Protein AF-A0A699VFU8-F1 (afdb_monomer_lite)

Sequence (105 aa):
SAHHQSEFSSPKTGLVVSVFQKGDDPINVINHMMSFLTSVVTSRYPTTNNQLRTSSNPRQQATINDGMVTIQPIQGRQNQMSAGSSRPFTSGSGGTSGRQMVIVL

pLDDT: mean 70.13, std 16.68, range [38.16, 93.62]

Foldseek 3Di:
DDDDDPDDDDDPDDLDDDDDDDPPDPVVVVVVVVVSVVCVCCVVDPDDPPDDDDDPDPVDDDDDPPPDDDDDDDPDDPPPPPPDDPDPPDPDDDDDDDDDDDDDD

Structure (mmCIF, N/CA/C/O backbone):
data_AF-A0A699VFU8-F1
#
_entry.id   AF-A0A699VFU8-F1
#
loop_
_atom_site.group_PDB
_atom_site.id
_atom_site.type_symbol
_atom_site.label_atom_id
_atom_site.label_alt_id
_atom_site.label_comp_id
_atom_site.label_asym_id
_atom_site.label_entity_id
_atom_site.label_seq_id
_atom_site.pdbx_PDB_ins_code
_atom_site.Cartn_x
_atom_site.Cartn_y
_atom_site.Cartn_z
_atom_site.occupancy
_atom_site.B_iso_or_equiv
_atom_site.auth_seq_id
_atom_site.auth_comp_id
_atom_site.auth_asym_id
_atom_site.auth_atom_id
_atom_site.pdbx_PDB_model_num
ATOM 1 N N . SER A 1 1 ? 17.409 24.098 -25.075 1.00 40.34 1 SER A N 1
ATOM 2 C CA . SER A 1 1 ? 17.367 22.629 -24.982 1.00 40.34 1 SER A CA 1
ATOM 3 C C . SER A 1 1 ? 16.031 22.261 -24.371 1.00 40.34 1 SER A C 1
ATOM 5 O O . SER A 1 1 ? 15.767 22.683 -23.252 1.00 40.34 1 SER A O 1
ATOM 7 N N . ALA A 1 2 ? 15.130 21.661 -25.148 1.00 41.09 2 ALA A N 1
ATOM 8 C CA . ALA A 1 2 ? 13.757 21.405 -24.725 1.00 41.09 2 ALA A CA 1
ATOM 9 C C . ALA A 1 2 ? 13.716 20.156 -23.831 1.00 41.09 2 ALA A C 1
ATOM 11 O O . ALA A 1 2 ? 13.970 19.050 -24.299 1.00 41.09 2 ALA A O 1
ATOM 12 N N . HIS A 1 3 ? 13.421 20.337 -22.544 1.00 46.03 3 HIS A N 1
ATOM 13 C CA . HIS A 1 3 ? 13.098 19.237 -21.641 1.00 46.03 3 HIS A CA 1
ATOM 14 C C . HIS A 1 3 ? 11.679 18.758 -21.963 1.00 46.03 3 HIS A C 1
ATOM 16 O O . HIS A 1 3 ? 10.706 19.443 -21.655 1.00 46.03 3 HIS A O 1
ATOM 22 N N . HIS A 1 4 ? 11.558 17.606 -22.622 1.00 46.91 4 HIS A N 1
ATOM 23 C CA . HIS A 1 4 ? 10.273 16.959 -22.864 1.00 46.91 4 HIS A CA 1
ATOM 24 C C . HIS A 1 4 ? 9.823 16.281 -21.565 1.00 46.91 4 HIS A C 1
ATOM 26 O O . HIS A 1 4 ? 10.254 15.177 -21.235 1.00 46.91 4 HIS A O 1
ATOM 32 N N . GLN A 1 5 ? 9.012 16.984 -20.777 1.00 51.62 5 GLN A N 1
ATOM 33 C CA . GLN A 1 5 ? 8.253 16.357 -19.704 1.00 51.62 5 GLN A CA 1
ATOM 34 C C . GLN A 1 5 ? 7.167 15.505 -20.364 1.00 51.62 5 GLN A C 1
ATOM 36 O O . GLN A 1 5 ? 6.291 16.037 -21.039 1.00 51.62 5 GLN A O 1
ATOM 41 N N . SER A 1 6 ? 7.269 14.182 -20.218 1.00 60.72 6 SER A N 1
ATOM 42 C CA . SER A 1 6 ? 6.207 13.251 -20.607 1.00 60.72 6 SER A CA 1
ATOM 43 C C . SER A 1 6 ? 4.959 13.600 -19.791 1.00 60.72 6 SER A C 1
ATOM 45 O O . SER A 1 6 ? 4.966 13.483 -18.564 1.00 60.72 6 SER A O 1
ATOM 47 N N . GLU A 1 7 ? 3.936 14.148 -20.447 1.00 49.59 7 GLU A N 1
ATOM 48 C CA . GLU A 1 7 ? 2.710 14.609 -19.797 1.00 49.59 7 GLU A CA 1
ATOM 49 C C . GLU A 1 7 ? 1.933 13.418 -19.222 1.00 49.59 7 GLU A C 1
ATOM 51 O O . GLU A 1 7 ? 1.359 12.601 -19.943 1.00 49.59 7 GLU A O 1
ATOM 56 N N . PHE A 1 8 ? 1.886 13.328 -17.895 1.00 55.66 8 PHE A N 1
ATOM 57 C CA . PHE A 1 8 ? 1.087 12.331 -17.193 1.00 55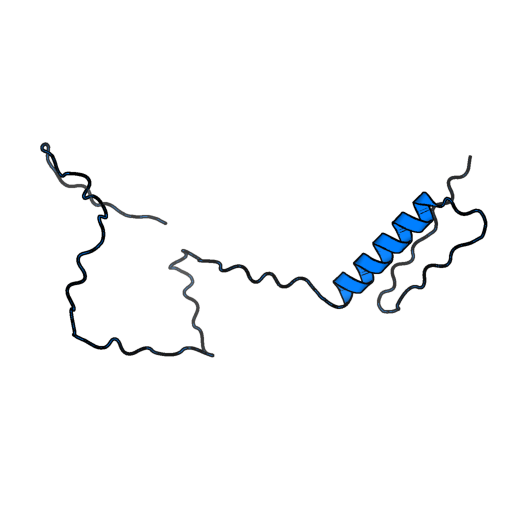.66 8 PHE A CA 1
ATOM 58 C C . PHE A 1 8 ? -0.329 12.853 -16.958 1.00 55.66 8 PHE A C 1
ATOM 60 O O . PHE A 1 8 ? -0.585 13.610 -16.021 1.00 55.66 8 PHE A O 1
ATOM 67 N N . SER A 1 9 ? -1.272 12.413 -17.791 1.00 53.19 9 SER A N 1
ATOM 68 C CA . SER A 1 9 ? -2.698 12.582 -17.511 1.00 53.19 9 SER A CA 1
ATOM 69 C C . SER A 1 9 ? -3.126 11.607 -16.411 1.00 53.19 9 SER A C 1
ATOM 71 O O . SER A 1 9 ? -2.977 10.391 -16.540 1.00 53.19 9 SER A O 1
ATOM 73 N N . SER A 1 10 ? -3.639 12.143 -15.302 1.00 52.12 10 SER A N 1
ATOM 74 C CA . SER A 1 10 ? -4.175 11.347 -14.196 1.00 52.12 10 SER A CA 1
ATOM 75 C C . SER A 1 10 ? -5.552 10.788 -14.580 1.00 52.12 10 SER A C 1
ATOM 77 O O . SER A 1 10 ? -6.465 11.571 -14.861 1.00 52.12 10 SER A O 1
ATOM 79 N N . PRO A 1 11 ? -5.761 9.459 -14.596 1.00 49.69 11 PRO A N 1
ATOM 80 C CA . PRO A 1 11 ? -7.035 8.904 -15.002 1.00 49.69 11 PRO A CA 1
ATOM 81 C C . PRO A 1 11 ? -7.940 8.802 -13.775 1.00 49.69 11 PRO A C 1
ATOM 83 O O . PRO A 1 11 ? -7.685 8.056 -12.832 1.00 49.69 11 PRO A O 1
ATOM 86 N N . LYS A 1 12 ? -9.065 9.510 -13.806 1.00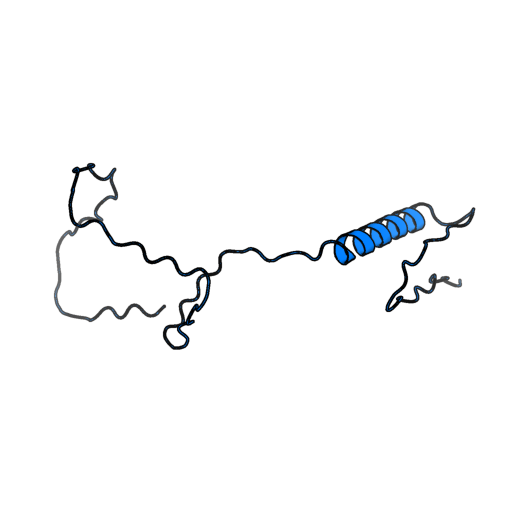 51.41 12 LYS A N 1
ATOM 87 C CA . LYS A 1 12 ? -10.109 9.387 -12.782 1.00 51.41 12 LYS A CA 1
ATOM 88 C C . LYS A 1 12 ? -10.682 7.955 -12.682 1.00 51.41 12 LYS A C 1
ATOM 90 O O . LYS A 1 12 ? -11.312 7.662 -11.673 1.00 51.41 12 LYS A O 1
ATOM 95 N N . THR A 1 13 ? -10.471 7.066 -13.669 1.00 59.31 13 THR A N 1
ATOM 96 C CA . THR A 1 13 ? -11.107 5.726 -13.678 1.00 59.31 13 THR A CA 1
ATOM 97 C C . THR A 1 13 ? -10.478 4.664 -14.614 1.00 59.31 13 THR A C 1
ATOM 99 O O . THR A 1 13 ? -11.131 3.671 -14.915 1.00 59.31 13 THR A O 1
ATOM 102 N N . GLY A 1 14 ? -9.250 4.809 -15.123 1.00 57.22 14 GLY A N 1
ATOM 103 C CA . GLY A 1 14 ? -8.713 3.889 -16.148 1.00 57.22 14 GLY A CA 1
ATOM 104 C C . GLY A 1 14 ? -7.259 3.510 -15.906 1.00 57.22 14 GLY A C 1
ATOM 105 O O . GLY A 1 14 ? -6.433 4.386 -15.689 1.00 57.22 14 GLY A O 1
ATOM 106 N N . LEU A 1 15 ? -6.942 2.214 -15.927 1.00 62.53 15 LEU A N 1
ATOM 107 C CA . LEU A 1 15 ? -5.585 1.690 -15.747 1.00 62.53 15 LEU A CA 1
ATOM 108 C C . LEU A 1 15 ? -4.694 2.204 -16.896 1.00 62.53 15 LEU A C 1
ATOM 110 O O . LEU A 1 15 ? -4.810 1.743 -18.028 1.00 62.53 15 LEU A O 1
ATOM 114 N N . VAL A 1 16 ? -3.866 3.217 -16.622 1.00 63.53 16 VAL A N 1
ATOM 115 C CA . VAL A 1 16 ? -2.972 3.832 -17.619 1.00 63.53 16 VAL A CA 1
ATOM 116 C C . VAL A 1 16 ? -1.805 2.897 -17.892 1.00 63.53 16 VAL A C 1
ATOM 118 O O . VAL A 1 16 ? -1.074 2.530 -16.982 1.00 63.53 16 VAL A O 1
ATOM 121 N N . VAL A 1 17 ? -1.637 2.505 -19.150 1.00 68.31 17 VAL A N 1
ATOM 122 C CA . VAL A 1 17 ? -0.525 1.663 -19.596 1.00 68.31 17 VAL A CA 1
ATOM 123 C C . VAL A 1 17 ? 0.694 2.548 -19.850 1.00 68.31 17 VAL A C 1
ATOM 125 O O . VAL A 1 17 ? 0.619 3.482 -20.646 1.00 68.31 17 VAL A O 1
ATOM 128 N N . SER A 1 18 ? 1.820 2.251 -19.199 1.00 72.06 18 SER A N 1
ATOM 129 C CA . SER A 1 18 ? 3.111 2.854 -19.545 1.00 72.06 18 SER A CA 1
ATOM 130 C C . SER A 1 18 ? 3.570 2.355 -20.915 1.00 72.06 18 SER A C 1
ATOM 132 O O . SER A 1 18 ? 3.713 1.150 -21.118 1.00 72.06 18 SER A O 1
ATOM 134 N N . VAL A 1 19 ? 3.815 3.275 -21.847 1.00 76.94 19 VAL A N 1
ATOM 135 C CA . VAL A 1 19 ? 4.378 2.978 -23.171 1.00 76.94 19 VAL A CA 1
ATOM 136 C C . VAL A 1 19 ? 5.798 3.528 -23.213 1.00 76.94 19 VAL A C 1
ATOM 138 O O . VAL A 1 19 ? 6.006 4.703 -22.925 1.00 76.94 19 VAL A O 1
ATOM 141 N N . PHE A 1 20 ? 6.763 2.679 -23.568 1.00 79.62 20 PHE A N 1
ATOM 142 C CA . PHE A 1 20 ? 8.179 3.038 -23.663 1.00 79.62 20 PHE A CA 1
ATOM 143 C C . PHE A 1 20 ? 8.683 2.840 -25.094 1.00 79.62 20 PHE A C 1
ATOM 145 O O . PHE A 1 20 ? 8.316 1.866 -25.757 1.00 79.62 20 PHE A O 1
ATOM 152 N N . GLN A 1 21 ? 9.525 3.757 -25.570 1.00 82.50 21 GLN A N 1
ATOM 153 C CA . GLN A 1 21 ? 10.084 3.772 -26.919 1.00 82.50 21 GLN A CA 1
ATOM 154 C C . GLN A 1 21 ? 11.589 3.475 -26.916 1.00 82.50 21 GLN A C 1
ATOM 156 O O . GLN A 1 21 ? 12.307 3.641 -25.929 1.00 82.50 21 GLN A O 1
ATOM 161 N N . LYS A 1 22 ? 12.101 3.015 -28.062 1.00 77.31 22 LYS A N 1
ATOM 162 C CA . LYS A 1 22 ? 13.526 2.721 -28.242 1.00 77.31 22 LYS A CA 1
ATOM 163 C C . LYS A 1 22 ? 14.319 4.032 -28.280 1.00 77.31 22 LYS A C 1
ATOM 165 O O . LYS A 1 22 ? 14.263 4.745 -29.275 1.00 77.31 22 LYS A O 1
ATOM 170 N N . GLY A 1 23 ? 15.065 4.315 -27.215 1.00 85.94 23 GLY A N 1
ATOM 171 C CA . GLY A 1 23 ? 15.829 5.559 -27.045 1.00 85.94 23 GLY A CA 1
ATOM 172 C C . GLY A 1 23 ? 15.483 6.321 -25.766 1.00 85.94 23 GLY A C 1
ATOM 173 O O . GLY A 1 23 ? 16.197 7.260 -25.424 1.00 85.94 23 GLY A O 1
ATOM 174 N N . ASP A 1 24 ? 14.436 5.899 -25.051 1.00 87.50 24 ASP A N 1
ATOM 175 C CA . ASP A 1 24 ? 14.123 6.441 -23.734 1.00 87.50 24 ASP A CA 1
ATOM 176 C C . ASP A 1 24 ? 15.252 6.139 -22.744 1.00 87.50 24 ASP A C 1
ATOM 178 O O . ASP A 1 24 ? 15.855 5.061 -22.766 1.00 87.50 24 ASP A O 1
ATOM 182 N N . ASP A 1 25 ? 15.523 7.101 -21.861 1.00 92.50 25 ASP A N 1
ATOM 183 C CA . ASP A 1 25 ? 16.523 6.942 -20.813 1.00 92.50 25 ASP A CA 1
ATOM 184 C C . ASP A 1 25 ? 16.160 5.751 -19.904 1.00 92.50 25 ASP A C 1
ATOM 186 O O . ASP A 1 25 ? 15.102 5.773 -19.262 1.00 92.50 25 ASP A O 1
ATOM 190 N N . PRO A 1 26 ? 17.020 4.719 -19.804 1.00 89.50 26 PRO A N 1
ATOM 191 C CA . PRO A 1 26 ? 16.713 3.523 -19.029 1.00 89.50 26 PRO A CA 1
ATOM 192 C C . PRO A 1 26 ? 16.396 3.808 -17.556 1.00 89.50 26 PRO A C 1
ATOM 194 O O . PRO A 1 26 ? 15.565 3.116 -16.967 1.00 89.50 26 PRO A O 1
ATOM 197 N N . ILE A 1 27 ? 17.012 4.835 -16.957 1.00 93.62 27 ILE A N 1
ATOM 198 C CA . ILE A 1 27 ? 16.765 5.209 -15.556 1.00 93.62 27 ILE A CA 1
ATOM 199 C C . ILE A 1 27 ? 15.354 5.786 -15.406 1.00 93.62 27 ILE A C 1
ATOM 201 O O . ILE A 1 27 ? 14.605 5.378 -14.514 1.00 93.62 27 ILE A O 1
ATOM 205 N N . ASN A 1 28 ? 14.957 6.691 -16.300 1.00 88.44 28 ASN A N 1
ATOM 206 C CA . ASN A 1 28 ? 13.608 7.245 -16.333 1.00 88.44 28 ASN A CA 1
ATOM 207 C C . ASN A 1 28 ? 12.533 6.165 -16.554 1.00 88.44 28 ASN A C 1
ATOM 209 O O . ASN A 1 28 ? 11.512 6.158 -15.864 1.00 88.44 28 ASN A O 1
ATOM 213 N N . VAL A 1 29 ? 12.788 5.213 -17.459 1.00 90.38 29 VAL A N 1
ATOM 214 C CA . VAL A 1 29 ? 11.892 4.070 -17.714 1.00 90.38 29 VAL A CA 1
ATOM 215 C C . VAL A 1 29 ? 11.700 3.228 -16.448 1.00 90.38 29 VAL A C 1
ATOM 217 O O . VAL A 1 29 ? 10.566 2.920 -16.076 1.00 90.38 29 VAL A O 1
ATOM 220 N N . ILE A 1 30 ? 12.785 2.911 -15.733 1.00 91.06 30 ILE A N 1
ATOM 221 C CA . ILE A 1 30 ? 12.735 2.152 -14.472 1.00 91.06 30 ILE A CA 1
ATOM 222 C C . ILE A 1 30 ? 11.940 2.901 -13.400 1.00 91.06 30 ILE A C 1
ATOM 224 O O . ILE A 1 30 ? 11.043 2.319 -12.786 1.00 91.06 30 ILE A O 1
ATOM 228 N N . ASN A 1 31 ? 12.223 4.188 -13.196 1.00 89.44 31 ASN A N 1
ATOM 229 C CA . ASN A 1 31 ? 11.506 5.003 -12.213 1.00 89.44 31 ASN A CA 1
ATOM 230 C C . ASN A 1 31 ? 10.006 5.044 -12.513 1.00 89.44 31 ASN A C 1
ATOM 232 O O . ASN A 1 31 ? 9.184 4.874 -11.612 1.00 89.44 31 ASN A O 1
ATOM 236 N N . HIS A 1 32 ? 9.642 5.179 -13.789 1.00 87.19 32 HIS A N 1
ATOM 237 C CA . HIS A 1 32 ? 8.248 5.172 -14.196 1.00 87.19 32 HIS A CA 1
ATOM 238 C C . HIS A 1 32 ? 7.571 3.816 -13.929 1.00 87.19 32 HIS A C 1
ATOM 240 O O . HIS A 1 32 ? 6.472 3.796 -13.362 1.00 87.19 32 HIS A O 1
ATOM 246 N N . MET A 1 33 ? 8.206 2.692 -14.282 1.00 88.44 33 MET A N 1
ATOM 247 C CA . MET A 1 33 ? 7.663 1.355 -13.994 1.00 88.44 33 MET A CA 1
ATOM 248 C C . MET A 1 33 ? 7.427 1.151 -12.491 1.00 88.44 33 MET A C 1
ATOM 250 O O . MET A 1 33 ? 6.375 0.651 -12.086 1.00 88.44 33 MET A O 1
ATOM 254 N N . MET A 1 34 ? 8.370 1.599 -11.660 1.00 90.75 34 MET A N 1
ATOM 255 C CA . MET A 1 34 ? 8.257 1.537 -10.200 1.00 90.75 34 MET A CA 1
ATOM 256 C C . MET A 1 34 ? 7.089 2.379 -9.670 1.00 90.75 34 MET A C 1
ATOM 258 O O . MET A 1 34 ? 6.304 1.906 -8.840 1.00 90.75 34 MET A O 1
ATOM 262 N N . SER A 1 35 ? 6.928 3.611 -10.164 1.00 87.62 35 SER A N 1
ATOM 263 C CA . SER A 1 35 ? 5.796 4.470 -9.799 1.00 87.62 35 SER A CA 1
ATOM 264 C C . SER A 1 35 ? 4.453 3.875 -10.228 1.00 87.62 35 SER A C 1
ATOM 266 O O . SER A 1 35 ? 3.496 3.909 -9.454 1.00 87.62 35 SER A O 1
ATOM 268 N N . PHE A 1 36 ? 4.377 3.284 -11.424 1.00 88.38 36 PHE A N 1
ATOM 269 C CA . PHE A 1 36 ? 3.164 2.627 -11.912 1.00 88.38 36 PHE A CA 1
ATOM 270 C C . PHE A 1 36 ? 2.766 1.443 -11.024 1.00 88.38 36 PHE A C 1
ATOM 272 O O . PHE A 1 36 ? 1.626 1.374 -10.563 1.00 88.38 36 PHE A O 1
ATOM 279 N N . LEU A 1 37 ? 3.715 0.557 -10.708 1.00 89.44 37 LEU A N 1
ATOM 280 C CA . LEU A 1 37 ? 3.472 -0.581 -9.822 1.00 89.44 37 LEU A CA 1
ATOM 281 C C . LEU A 1 37 ? 2.999 -0.126 -8.436 1.00 89.44 37 LEU A C 1
ATOM 283 O O . LEU A 1 37 ? 2.027 -0.659 -7.908 1.00 89.44 37 LEU A O 1
ATOM 287 N N . THR A 1 38 ? 3.637 0.903 -7.876 1.00 88.31 38 THR A N 1
ATOM 288 C CA . THR A 1 38 ? 3.244 1.480 -6.581 1.00 88.31 38 THR A CA 1
ATOM 289 C C . THR A 1 38 ? 1.814 2.022 -6.628 1.00 88.31 38 THR A C 1
ATOM 291 O O . THR A 1 38 ? 1.024 1.763 -5.720 1.00 88.31 38 THR A O 1
ATOM 294 N N . SER A 1 39 ? 1.448 2.721 -7.705 1.00 86.06 39 SER A N 1
ATOM 295 C CA . SER A 1 39 ? 0.092 3.240 -7.912 1.00 86.06 39 SER A CA 1
ATOM 296 C C . SER A 1 39 ? -0.947 2.116 -7.981 1.00 86.06 39 SER A C 1
ATOM 298 O O . SER A 1 39 ? -1.959 2.158 -7.283 1.00 86.06 39 SER A O 1
ATOM 300 N N . VAL A 1 40 ? -0.672 1.050 -8.741 1.00 86.56 40 VAL A N 1
ATOM 301 C CA . VAL A 1 40 ? -1.568 -0.115 -8.839 1.00 86.56 40 VAL A CA 1
ATOM 302 C C . VAL A 1 40 ? -1.717 -0.821 -7.490 1.00 86.56 40 VAL A C 1
ATOM 304 O O . VAL A 1 40 ? -2.836 -1.125 -7.073 1.00 86.56 40 VAL A O 1
ATOM 307 N N . VAL A 1 41 ? -0.606 -1.062 -6.788 1.00 87.75 41 VAL A N 1
ATOM 308 C CA . VAL A 1 41 ? -0.606 -1.751 -5.489 1.00 87.75 41 VAL A CA 1
ATOM 309 C C . VAL A 1 41 ? -1.381 -0.945 -4.449 1.00 87.75 41 VAL A C 1
ATOM 311 O O . VAL A 1 41 ? -2.266 -1.492 -3.795 1.00 87.75 41 VAL A O 1
ATOM 314 N N . THR A 1 42 ? -1.115 0.356 -4.337 1.00 86.00 42 THR A N 1
ATOM 315 C CA . THR A 1 42 ? -1.796 1.236 -3.368 1.00 86.00 42 THR A CA 1
ATOM 316 C C . THR A 1 42 ? -3.262 1.487 -3.717 1.00 86.00 42 THR A C 1
ATOM 318 O O . THR A 1 42 ? -4.085 1.639 -2.817 1.00 86.00 42 THR A O 1
ATOM 321 N N . SER A 1 43 ? -3.616 1.469 -5.005 1.00 84.88 43 SER A N 1
ATOM 322 C CA . SER A 1 43 ? -5.005 1.565 -5.461 1.00 84.88 43 SER A CA 1
ATOM 323 C C . SER A 1 43 ? -5.824 0.323 -5.098 1.00 84.88 43 SER A C 1
ATOM 325 O O . SER A 1 43 ? -6.981 0.446 -4.698 1.00 84.88 43 SER A O 1
ATOM 327 N N . ARG A 1 44 ? -5.245 -0.877 -5.236 1.00 85.44 44 ARG A N 1
ATOM 328 C CA . ARG A 1 44 ? -5.947 -2.149 -4.979 1.00 85.44 44 ARG A CA 1
ATOM 329 C C . ARG A 1 44 ? -5.942 -2.546 -3.507 1.00 85.44 44 ARG A C 1
ATOM 331 O O . ARG A 1 44 ? -6.885 -3.190 -3.057 1.00 85.44 44 ARG A O 1
ATOM 338 N N . TYR A 1 45 ? -4.905 -2.155 -2.775 1.00 84.44 45 TYR A N 1
ATOM 339 C CA . TYR A 1 45 ? -4.721 -2.475 -1.365 1.00 84.44 45 TYR A CA 1
ATOM 340 C C . TYR A 1 45 ? -4.462 -1.183 -0.588 1.00 84.44 45 TYR A C 1
ATOM 342 O O . TYR A 1 45 ? -3.307 -0.855 -0.302 1.00 84.44 45 TYR A O 1
ATOM 350 N N . PRO A 1 46 ? -5.519 -0.416 -0.262 1.00 80.50 46 PRO A N 1
ATOM 351 C CA . PRO A 1 46 ? -5.360 0.772 0.558 1.00 80.50 46 PRO A CA 1
ATOM 352 C C . PRO A 1 46 ? -4.789 0.379 1.923 1.00 80.50 46 PRO A C 1
ATOM 354 O O . PRO A 1 46 ? -5.228 -0.589 2.547 1.00 80.50 46 PRO A O 1
ATOM 357 N N . THR A 1 47 ? -3.805 1.138 2.396 1.00 82.50 47 THR A N 1
ATOM 358 C CA . THR A 1 47 ? -3.176 0.888 3.693 1.00 82.50 47 THR A CA 1
ATOM 359 C C . THR A 1 47 ? -4.205 1.013 4.816 1.00 82.50 47 THR A C 1
ATOM 361 O O . THR A 1 47 ? -4.798 2.073 5.017 1.00 82.50 47 THR A O 1
ATOM 364 N N . THR A 1 48 ? -4.388 -0.051 5.593 1.00 80.56 48 THR A N 1
ATOM 365 C CA . THR A 1 48 ? -5.252 -0.046 6.779 1.00 80.56 48 THR A CA 1
ATOM 366 C C . THR A 1 48 ? -4.442 0.362 8.012 1.00 80.56 48 THR A C 1
ATOM 368 O O . THR A 1 48 ? -3.498 -0.329 8.401 1.00 80.56 48 THR A O 1
ATOM 371 N N . ASN A 1 49 ? -4.790 1.488 8.640 1.00 77.25 49 ASN A N 1
ATOM 372 C CA . ASN A 1 49 ? -4.157 1.959 9.876 1.00 77.25 49 ASN A CA 1
ATOM 373 C C . ASN A 1 49 ? -4.692 1.183 11.099 1.00 77.25 49 ASN A C 1
ATOM 375 O O . ASN A 1 49 ? -5.538 1.682 11.836 1.00 77.25 49 ASN A O 1
ATOM 379 N N . ASN A 1 50 ? -4.194 -0.041 11.301 1.00 79.00 50 ASN A N 1
ATOM 380 C CA . ASN A 1 50 ? -4.631 -0.975 12.355 1.00 79.00 50 ASN A CA 1
ATOM 381 C C . ASN A 1 50 ? -3.923 -0.760 13.707 1.00 79.00 50 ASN A C 1
ATOM 383 O O . ASN A 1 50 ? -3.685 -1.710 14.451 1.00 79.00 50 ASN A O 1
ATOM 387 N N . GLN A 1 51 ? -3.513 0.468 14.021 1.00 89.19 51 GLN A N 1
ATOM 388 C CA . GLN A 1 51 ? -2.821 0.740 15.279 1.00 89.19 51 GLN A CA 1
ATOM 389 C C . GLN A 1 51 ? -3.809 0.752 16.448 1.00 89.19 51 GLN A C 1
ATOM 391 O O . GLN A 1 51 ? -4.837 1.430 16.392 1.00 89.19 51 GLN A O 1
ATOM 396 N N . LEU A 1 52 ? -3.465 0.056 17.536 1.00 86.00 52 LEU A N 1
ATOM 397 C CA . LEU A 1 52 ? -4.182 0.190 18.800 1.00 86.00 52 LEU A CA 1
ATOM 398 C C . LEU A 1 52 ? -3.981 1.617 19.324 1.00 86.00 52 LEU A C 1
ATOM 400 O O . LEU A 1 52 ? -2.859 2.026 19.620 1.00 86.00 52 LEU A O 1
ATOM 404 N N . ARG A 1 53 ? -5.068 2.381 19.424 1.00 83.75 53 ARG A N 1
ATOM 405 C CA . ARG A 1 53 ? -5.060 3.755 19.936 1.00 83.75 53 ARG A CA 1
ATOM 406 C C . ARG A 1 53 ? -5.877 3.826 21.215 1.00 83.75 53 ARG A C 1
ATOM 408 O O . ARG A 1 53 ? -7.045 3.456 21.228 1.00 83.75 53 ARG A O 1
ATOM 415 N N . THR A 1 54 ? -5.263 4.330 22.278 1.00 83.75 54 THR A N 1
ATOM 416 C CA . THR A 1 54 ? -5.927 4.618 23.551 1.00 83.75 54 THR A CA 1
ATOM 417 C C . THR A 1 54 ? -6.253 6.105 23.618 1.00 83.75 54 THR A C 1
ATOM 419 O O . THR A 1 54 ? -5.356 6.936 23.488 1.00 83.75 54 THR A O 1
ATOM 422 N N . SER A 1 55 ? -7.517 6.459 23.829 1.00 83.56 55 SER A N 1
ATOM 423 C CA . SER A 1 55 ? -7.930 7.839 24.106 1.00 83.56 55 SER A CA 1
ATOM 424 C C . SER A 1 55 ? -8.138 8.039 25.607 1.00 83.56 55 SER A C 1
ATOM 426 O O . SER A 1 55 ? -8.829 7.236 26.229 1.00 83.56 55 SER A O 1
ATOM 428 N N . SER A 1 56 ? -7.609 9.122 26.181 1.00 80.31 56 SER A N 1
ATOM 429 C CA . SER A 1 56 ? -7.766 9.478 27.603 1.00 80.31 56 SER A CA 1
ATOM 430 C C . SER A 1 56 ? -8.890 10.489 27.877 1.00 80.31 56 SER A C 1
ATOM 432 O O . SER A 1 56 ? -8.943 11.044 28.965 1.00 80.31 56 SER A O 1
ATOM 434 N N . ASN A 1 57 ? -9.791 10.760 26.922 1.00 82.12 57 ASN A N 1
ATOM 435 C CA . ASN A 1 57 ? -10.798 11.820 27.060 1.00 82.12 57 ASN A CA 1
ATOM 436 C C . ASN A 1 57 ? -12.072 11.339 27.793 1.00 82.12 57 ASN A C 1
ATOM 438 O O . ASN A 1 57 ? -12.910 10.680 27.172 1.00 82.12 57 ASN A O 1
ATOM 442 N N . PRO A 1 58 ? -12.301 11.724 29.064 1.00 70.12 58 PRO A N 1
ATOM 443 C CA . PRO A 1 58 ? -13.475 11.287 29.819 1.00 70.12 58 PRO A CA 1
ATOM 444 C C . PRO A 1 58 ? -14.778 11.949 29.348 1.00 70.12 58 PRO A C 1
ATOM 446 O O . PRO A 1 58 ? -15.861 11.464 29.657 1.00 70.12 58 PRO A O 1
ATOM 449 N N . ARG A 1 59 ? -14.703 13.058 28.596 1.00 83.00 59 ARG A N 1
ATOM 450 C CA . ARG A 1 59 ? -15.889 13.802 28.135 1.00 83.00 59 ARG A CA 1
ATOM 451 C C . ARG A 1 59 ? -16.568 13.171 26.918 1.00 83.00 59 ARG A C 1
ATOM 453 O O . ARG A 1 59 ? -17.654 13.605 26.551 1.00 83.00 59 ARG A O 1
ATOM 460 N N . GLN A 1 60 ? -15.921 12.206 26.264 1.00 79.31 60 GLN A N 1
ATOM 461 C CA . GLN A 1 60 ? -16.368 11.608 25.002 1.00 79.31 60 GLN A CA 1
ATOM 462 C C . GLN A 1 60 ? -16.315 10.084 25.082 1.00 79.31 60 GLN A C 1
ATOM 464 O O . GLN A 1 60 ? -15.628 9.421 24.307 1.00 79.31 60 GLN A O 1
ATOM 469 N N . GLN A 1 61 ? -17.040 9.522 26.046 1.00 79.88 61 GLN A N 1
ATOM 470 C CA . GLN A 1 61 ? -17.193 8.079 26.135 1.00 79.88 61 GLN A CA 1
ATOM 471 C C . GLN A 1 61 ? -17.888 7.554 24.870 1.00 79.88 61 GLN A C 1
ATOM 473 O O . GLN A 1 61 ? -18.984 7.989 24.519 1.00 79.88 61 GLN A O 1
ATOM 478 N N . ALA A 1 62 ? -17.241 6.623 24.173 1.00 79.38 62 ALA A N 1
ATOM 479 C CA . ALA A 1 62 ? -17.846 5.947 23.037 1.00 79.38 62 ALA A CA 1
ATOM 480 C C . ALA A 1 62 ? -18.832 4.882 23.538 1.00 79.38 62 ALA A C 1
ATOM 482 O O . ALA A 1 62 ? -18.489 4.068 24.394 1.00 79.38 62 ALA A O 1
ATOM 483 N N . THR A 1 63 ? -20.048 4.877 22.991 1.00 84.12 63 THR A N 1
ATOM 484 C CA . THR A 1 63 ? -20.996 3.766 23.163 1.00 84.12 63 THR A CA 1
ATOM 485 C C . THR A 1 63 ? -20.809 2.804 21.993 1.00 84.12 63 THR A C 1
ATOM 487 O O . THR A 1 63 ? -20.960 3.210 20.842 1.00 84.12 63 THR A O 1
ATOM 490 N N . ILE A 1 64 ? -20.436 1.552 22.274 1.00 85.19 64 ILE A N 1
ATOM 491 C CA . ILE A 1 64 ? -20.197 0.516 21.258 1.00 85.19 64 ILE A CA 1
ATOM 492 C C . ILE A 1 64 ? -21.418 -0.409 21.226 1.00 85.19 64 ILE A C 1
ATOM 494 O O . ILE A 1 64 ? -21.670 -1.120 22.195 1.00 85.19 64 ILE A O 1
ATOM 498 N N . ASN A 1 65 ? -22.173 -0.387 20.125 1.00 85.44 65 ASN A N 1
ATOM 499 C CA . ASN A 1 65 ? -23.415 -1.161 19.983 1.00 85.44 65 ASN A CA 1
ATOM 500 C C . ASN A 1 65 ? -23.195 -2.588 19.441 1.00 85.44 65 ASN A C 1
ATOM 502 O O . ASN A 1 65 ? -24.069 -3.432 19.609 1.00 85.44 65 ASN A O 1
ATOM 506 N N . ASP A 1 66 ? -22.032 -2.872 18.843 1.00 89.44 66 ASP A N 1
ATOM 507 C CA . ASP A 1 66 ? -21.732 -4.139 18.164 1.00 89.44 66 ASP A CA 1
ATOM 508 C C . ASP A 1 66 ? -20.484 -4.823 18.741 1.00 89.44 66 ASP A C 1
ATOM 510 O O . ASP A 1 66 ? -19.513 -4.166 19.113 1.00 89.44 66 ASP A O 1
ATOM 514 N N . GLY A 1 67 ? -20.480 -6.161 18.795 1.00 83.12 67 GLY A N 1
ATOM 515 C CA . GLY A 1 67 ? -19.299 -6.950 19.185 1.00 83.12 67 GLY A CA 1
ATOM 516 C C . GLY A 1 67 ? -18.877 -6.824 20.656 1.00 83.12 67 GLY A C 1
ATOM 517 O O . GLY A 1 67 ? -17.834 -7.353 21.043 1.00 83.12 67 GLY A O 1
ATOM 518 N N . MET A 1 68 ? -19.677 -6.151 21.488 1.00 86.38 68 MET A N 1
ATOM 519 C CA . MET A 1 68 ? -19.443 -6.054 22.925 1.00 86.38 68 MET A CA 1
ATOM 520 C C . MET A 1 68 ? -19.733 -7.404 23.594 1.00 86.38 68 MET A C 1
ATOM 522 O O . MET A 1 68 ? -20.879 -7.844 23.667 1.00 86.38 68 MET A O 1
ATOM 526 N N . VAL A 1 69 ? -18.688 -8.054 24.110 1.00 86.62 69 VAL A N 1
ATOM 527 C CA . VAL A 1 69 ? -18.804 -9.284 24.904 1.00 86.62 69 VAL A CA 1
ATOM 528 C C . VAL A 1 69 ? -18.651 -8.934 26.379 1.00 86.62 69 VAL A C 1
ATOM 530 O O . VAL A 1 69 ? -17.605 -8.451 26.811 1.00 86.62 69 VAL A O 1
ATOM 533 N N . THR A 1 70 ? -19.690 -9.193 27.170 1.00 83.56 70 THR A N 1
ATOM 534 C CA . THR A 1 70 ? -19.632 -9.047 28.627 1.00 83.56 70 THR A CA 1
ATOM 535 C C . THR A 1 70 ? -18.941 -10.264 29.234 1.00 83.56 70 THR A C 1
ATOM 537 O O . THR A 1 70 ? -19.443 -11.383 29.118 1.00 83.56 70 THR A O 1
ATOM 540 N N . ILE A 1 71 ? -17.810 -10.062 29.905 1.00 81.88 71 ILE A N 1
ATOM 541 C CA . ILE A 1 71 ? -17.127 -11.125 30.647 1.00 81.88 71 ILE A CA 1
ATOM 542 C C . ILE A 1 71 ? -17.554 -11.012 32.107 1.00 81.88 71 ILE A C 1
ATOM 544 O O . ILE A 1 71 ? -17.296 -9.997 32.751 1.00 81.88 71 ILE A O 1
ATOM 548 N N . GLN A 1 72 ? -18.222 -12.038 32.630 1.00 84.06 72 GLN A N 1
ATOM 549 C CA . GLN A 1 72 ? -18.527 -12.100 34.056 1.00 84.06 72 GLN A CA 1
ATOM 550 C C . GLN A 1 72 ? -17.244 -12.473 34.808 1.00 84.06 72 GLN A C 1
ATOM 552 O O . GLN A 1 72 ? -16.695 -13.552 34.556 1.00 84.06 72 GLN A O 1
ATOM 557 N N . PRO A 1 73 ? -16.728 -11.612 35.702 1.00 74.62 73 PRO A N 1
ATOM 558 C CA . PRO A 1 73 ? -15.585 -11.981 36.515 1.00 74.62 73 PRO A CA 1
ATOM 559 C C . PRO A 1 7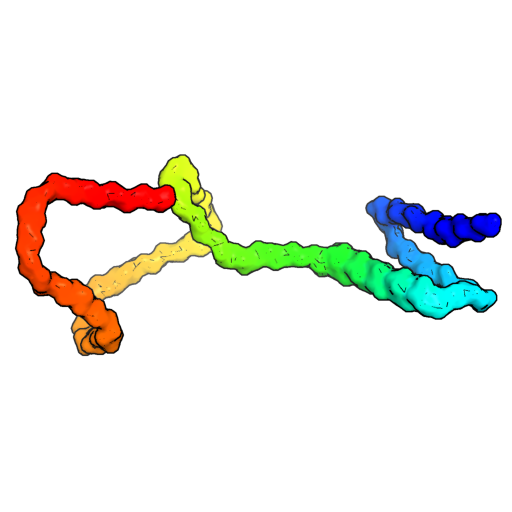3 ? -15.994 -13.139 37.426 1.00 74.62 73 PRO A C 1
ATOM 561 O O . PRO A 1 73 ? -16.970 -13.053 38.170 1.00 74.62 73 PRO A O 1
ATOM 564 N N . ILE A 1 74 ? -15.244 -14.237 37.375 1.00 78.75 74 ILE A N 1
ATOM 565 C CA . ILE A 1 74 ? -15.428 -15.340 38.314 1.00 78.75 74 ILE A CA 1
ATOM 566 C C . ILE A 1 74 ? -14.883 -14.863 39.658 1.00 78.75 74 ILE A C 1
ATOM 568 O O . ILE A 1 74 ? -13.672 -14.719 39.844 1.00 78.75 74 ILE A O 1
ATOM 572 N N . GLN A 1 75 ? -15.782 -14.592 40.598 1.00 75.00 75 GLN A N 1
ATOM 573 C CA . GLN A 1 75 ? -15.400 -14.243 41.955 1.00 75.00 75 GLN A CA 1
ATOM 574 C C . GLN A 1 75 ? -14.834 -15.482 42.661 1.00 75.00 75 GLN A C 1
ATOM 576 O O . GLN A 1 75 ? -15.572 -16.323 43.159 1.00 75.00 75 GLN A O 1
ATOM 581 N N . GLY A 1 76 ? -13.503 -15.567 42.720 1.00 68.31 76 GLY A N 1
ATOM 582 C CA . GLY A 1 76 ? -12.790 -16.354 43.726 1.00 68.31 76 GLY A CA 1
ATOM 583 C C . GLY A 1 76 ? -12.244 -17.710 43.280 1.00 68.31 76 GLY A C 1
ATOM 584 O O . GLY A 1 76 ? -12.854 -18.748 43.504 1.00 68.31 76 GLY A O 1
ATOM 585 N N . ARG A 1 77 ? -10.978 -17.712 42.850 1.00 62.72 77 ARG A N 1
ATOM 586 C CA . ARG A 1 77 ? -9.972 -18.595 43.460 1.00 62.72 77 ARG A CA 1
ATOM 587 C C . ARG A 1 77 ? -8.609 -17.915 43.394 1.00 62.72 77 ARG A C 1
ATOM 589 O O . ARG A 1 77 ? -7.918 -17.961 42.382 1.00 62.72 77 ARG A O 1
ATOM 596 N N . GLN A 1 78 ? -8.249 -17.242 44.484 1.00 60.72 78 GLN A N 1
ATOM 597 C CA . GLN A 1 78 ? -6.901 -16.730 44.696 1.00 60.72 78 GLN A CA 1
ATOM 598 C C . GLN A 1 78 ? -5.954 -17.926 44.855 1.00 60.72 78 GLN A C 1
ATOM 600 O O . GLN A 1 78 ? -5.743 -18.423 45.956 1.00 60.72 78 GLN A O 1
ATOM 605 N N . ASN A 1 79 ? -5.388 -18.410 43.752 1.00 55.28 79 ASN A N 1
ATOM 606 C CA . ASN A 1 79 ? -4.143 -19.157 43.832 1.00 55.28 79 ASN A CA 1
ATOM 607 C C . ASN A 1 79 ? -3.065 -18.096 44.037 1.00 55.28 79 ASN A C 1
ATOM 609 O O . ASN A 1 79 ? -2.844 -17.270 43.152 1.00 55.28 79 ASN A O 1
ATOM 613 N N . GLN A 1 80 ? -2.477 -18.057 45.233 1.00 60.81 80 GLN A N 1
ATOM 614 C CA . GLN A 1 80 ? -1.380 -17.152 45.553 1.00 60.81 80 GLN A 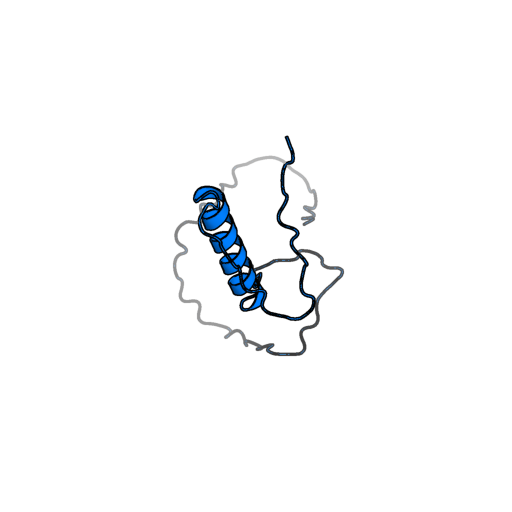CA 1
ATOM 615 C C . GLN A 1 80 ? -0.180 -17.474 44.659 1.00 60.81 80 GLN A C 1
ATOM 617 O O . GLN A 1 80 ? 0.694 -18.264 45.001 1.00 60.81 80 GLN A O 1
ATOM 622 N N . MET A 1 81 ? -0.156 -16.870 43.477 1.00 49.22 81 MET A N 1
ATOM 623 C CA . MET A 1 81 ? 1.042 -16.750 42.674 1.00 49.22 81 MET A CA 1
ATOM 624 C C . MET A 1 81 ? 1.826 -15.604 43.308 1.00 49.22 81 MET A C 1
ATOM 626 O O . MET A 1 81 ? 1.398 -14.451 43.245 1.00 49.22 81 MET A O 1
ATOM 630 N N . SER A 1 82 ? 2.928 -15.924 43.988 1.00 58.12 82 SER A N 1
ATOM 631 C CA . SER A 1 82 ? 3.868 -14.919 44.481 1.00 58.12 82 SER A CA 1
ATOM 632 C C . SER A 1 82 ? 4.293 -14.060 43.296 1.00 58.12 82 SER A C 1
ATOM 634 O O . SER A 1 82 ? 5.003 -14.535 42.410 1.00 58.12 82 SER A O 1
ATOM 636 N N . ALA A 1 83 ? 3.812 -12.817 43.264 1.00 53.28 83 ALA A N 1
ATOM 637 C CA . ALA A 1 83 ? 4.178 -11.839 42.260 1.00 53.28 83 ALA A CA 1
ATOM 638 C C . ALA A 1 83 ? 5.707 -11.780 42.184 1.00 53.28 83 ALA A C 1
ATOM 640 O O . ALA A 1 83 ? 6.384 -11.491 43.174 1.00 53.28 83 ALA A O 1
ATOM 641 N N . GLY A 1 84 ? 6.253 -12.103 41.013 1.00 53.91 84 GLY A N 1
ATOM 642 C CA . GLY A 1 84 ? 7.654 -11.867 40.716 1.00 53.91 84 GLY A CA 1
ATOM 643 C C . GLY A 1 84 ? 7.929 -10.375 40.855 1.00 53.91 84 GLY A C 1
ATOM 644 O O . GLY A 1 84 ? 7.547 -9.599 39.991 1.00 53.91 84 GLY A O 1
ATOM 645 N N . SER A 1 85 ? 8.528 -10.004 41.987 1.00 58.69 85 SER A N 1
ATOM 646 C CA . SER A 1 85 ? 9.257 -8.766 42.277 1.00 58.69 85 SER A CA 1
ATOM 647 C C . SER A 1 85 ? 8.902 -7.554 41.399 1.00 58.69 85 SER A C 1
ATOM 649 O O . SER A 1 85 ? 9.682 -7.154 40.536 1.00 58.69 85 SER A O 1
ATOM 651 N N . SER A 1 86 ? 7.776 -6.887 41.673 1.00 57.41 86 SER A N 1
ATOM 652 C CA . SER A 1 86 ? 7.752 -5.434 41.488 1.00 57.41 86 SER A CA 1
ATOM 653 C C . SER A 1 86 ? 8.249 -4.834 42.794 1.00 57.41 86 SER A C 1
ATOM 655 O O . SER A 1 86 ? 7.537 -4.822 43.799 1.00 57.41 86 SER A O 1
ATOM 657 N N . ARG A 1 87 ? 9.518 -4.431 42.796 1.00 53.81 87 ARG A N 1
ATOM 658 C CA . ARG A 1 87 ? 10.184 -3.794 43.931 1.00 53.81 87 ARG A CA 1
ATOM 659 C C . ARG A 1 87 ? 9.258 -2.734 44.544 1.00 53.81 87 ARG A C 1
ATOM 661 O O . ARG A 1 87 ? 8.883 -1.803 43.830 1.00 53.81 87 ARG A O 1
ATOM 668 N N . PRO A 1 88 ? 8.903 -2.824 45.833 1.00 44.78 88 PRO A N 1
ATOM 669 C CA . PRO A 1 88 ? 8.352 -1.675 46.517 1.00 44.78 88 PRO A CA 1
ATOM 670 C C . PRO A 1 88 ? 9.474 -0.641 46.587 1.00 44.78 88 PRO A C 1
ATOM 672 O O . PRO A 1 88 ? 10.534 -0.899 47.164 1.00 44.78 88 PRO A O 1
ATOM 675 N N . PHE A 1 89 ? 9.266 0.522 45.971 1.00 45.19 89 PHE A N 1
ATOM 676 C CA . PHE A 1 89 ? 10.046 1.691 46.342 1.00 45.19 89 PHE A CA 1
ATOM 677 C C . PHE A 1 89 ? 9.711 1.972 47.805 1.00 45.19 89 PHE A C 1
ATOM 679 O O . PHE A 1 89 ? 8.619 2.405 48.159 1.00 45.19 89 PHE A O 1
ATOM 686 N N . THR A 1 90 ? 10.653 1.539 48.634 1.00 39.91 90 THR A N 1
ATOM 687 C CA . THR A 1 90 ? 10.763 1.700 50.075 1.00 39.91 90 THR A CA 1
ATOM 688 C C . THR A 1 90 ? 10.151 3.022 50.542 1.00 39.91 90 THR A C 1
ATOM 690 O O . THR A 1 90 ? 10.591 4.111 50.179 1.00 39.91 90 THR A O 1
ATOM 693 N N . SER A 1 91 ? 9.115 2.890 51.369 1.00 60.62 91 SER A N 1
ATOM 694 C CA . SER A 1 91 ? 8.690 3.918 52.306 1.00 60.62 91 SER A CA 1
ATOM 695 C C . SER A 1 91 ? 9.758 4.016 53.392 1.00 60.62 91 SER A C 1
ATOM 697 O O . SER A 1 91 ? 9.849 3.143 54.255 1.00 60.62 91 SER A O 1
ATOM 699 N N . GLY A 1 92 ? 10.551 5.085 53.342 1.00 42.56 92 GLY A N 1
ATOM 700 C CA . GLY A 1 92 ? 11.573 5.416 54.326 1.00 42.56 92 GLY A CA 1
ATOM 701 C C . GLY A 1 92 ? 11.494 6.881 54.748 1.00 42.56 92 GLY A C 1
ATOM 702 O O . GLY A 1 92 ? 12.226 7.707 54.228 1.00 42.56 92 GLY A O 1
ATOM 703 N N . SER A 1 93 ? 10.618 7.140 55.723 1.00 52.97 93 SER A N 1
ATOM 704 C CA . SER A 1 93 ? 10.693 8.182 56.759 1.00 52.97 93 SER A CA 1
ATOM 705 C C . SER A 1 93 ? 10.758 9.670 56.362 1.00 52.97 93 SER A C 1
ATOM 707 O O . SER A 1 93 ? 11.820 10.202 56.057 1.00 52.97 93 SER A O 1
ATOM 709 N N . GLY A 1 94 ? 9.656 10.381 56.637 1.00 46.66 94 GLY A N 1
ATOM 710 C CA . GLY A 1 94 ? 9.722 11.718 57.244 1.00 46.66 94 GLY A CA 1
ATOM 711 C C . GLY A 1 94 ? 8.958 12.829 56.521 1.00 46.66 94 GLY A C 1
ATOM 712 O O . GLY A 1 94 ? 9.387 13.290 55.474 1.00 46.66 94 GLY A O 1
ATOM 713 N N . GLY A 1 95 ? 7.891 13.336 57.152 1.00 43.62 95 GLY A N 1
ATOM 714 C CA . GLY A 1 95 ? 7.426 14.715 56.935 1.00 43.62 95 GLY A CA 1
ATOM 715 C C . GLY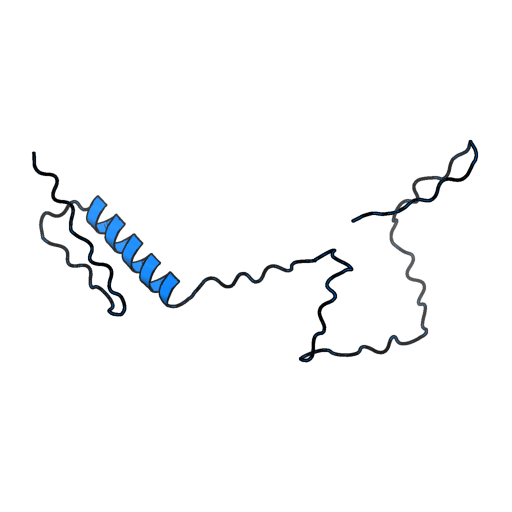 A 1 95 ? 6.069 14.898 56.249 1.00 43.62 95 GLY A C 1
ATOM 716 O O . GLY A 1 95 ? 5.994 15.113 55.051 1.00 43.62 95 GLY A O 1
ATOM 717 N N . THR A 1 96 ? 5.018 14.838 57.067 1.00 47.16 96 THR A N 1
ATOM 718 C CA . THR A 1 96 ? 3.837 15.726 57.103 1.00 47.16 96 THR A CA 1
ATOM 719 C C . THR A 1 96 ? 3.061 16.139 55.833 1.00 47.16 96 THR A C 1
ATOM 721 O O . THR A 1 96 ? 3.533 16.795 54.915 1.00 47.16 96 THR A O 1
ATOM 724 N N . SER A 1 97 ? 1.745 15.953 55.987 1.00 55.97 97 SER A N 1
ATOM 725 C CA . SER A 1 97 ? 0.659 16.872 55.616 1.00 55.97 97 SER A CA 1
ATOM 726 C C . SER A 1 97 ? 0.275 17.009 54.139 1.00 55.97 97 SER A C 1
ATOM 728 O O . SER A 1 97 ? 0.648 17.942 53.435 1.00 55.97 97 SER A O 1
ATOM 730 N N . GLY A 1 98 ? -0.620 16.102 53.739 1.00 56.94 98 GLY A N 1
ATOM 731 C CA . GLY A 1 98 ? -1.919 16.471 53.175 1.00 56.94 98 GLY A CA 1
ATOM 732 C C . GLY A 1 98 ? -1.901 17.313 51.910 1.00 56.94 98 GLY A C 1
ATOM 733 O O . GLY A 1 98 ? -2.168 18.506 51.978 1.00 56.94 98 GLY A O 1
ATOM 734 N N . ARG A 1 99 ? -1.707 16.689 50.743 1.00 51.25 99 ARG A N 1
ATOM 735 C CA . ARG A 1 99 ? -2.086 17.289 49.456 1.00 51.25 99 ARG A CA 1
ATOM 736 C C . ARG A 1 99 ? -2.605 16.211 48.510 1.00 51.25 99 ARG A C 1
ATOM 738 O O . ARG A 1 99 ? -1.939 15.217 48.245 1.00 51.25 99 ARG A O 1
ATOM 745 N N . GLN A 1 100 ? -3.832 16.421 48.053 1.00 49.78 100 GLN A N 1
ATOM 746 C CA . GLN A 1 100 ? -4.559 15.616 47.078 1.00 49.78 100 GLN A CA 1
ATOM 747 C C . GLN A 1 100 ? -3.719 15.432 45.802 1.00 49.78 100 GLN A C 1
ATOM 749 O O . GLN A 1 100 ? -3.306 16.425 45.205 1.00 49.78 100 GLN A O 1
ATOM 754 N N . MET A 1 101 ? -3.478 14.192 45.362 1.00 54.59 101 MET A N 1
ATOM 755 C CA . MET A 1 101 ? -2.959 13.948 44.012 1.00 54.59 101 MET A CA 1
ATOM 756 C C . MET A 1 101 ? -4.136 13.835 43.050 1.00 54.59 101 MET A C 1
ATOM 758 O O . MET A 1 101 ? -4.810 12.810 42.980 1.00 54.59 101 MET A O 1
ATOM 762 N N . VAL A 1 102 ? -4.376 14.913 42.310 1.00 44.94 102 VAL A N 1
ATOM 763 C CA . VAL A 1 102 ? -5.156 14.853 41.077 1.00 44.94 102 VAL A CA 1
ATOM 764 C C . VAL A 1 102 ? -4.222 14.313 40.003 1.00 44.94 102 VAL A C 1
ATOM 766 O O . VAL A 1 102 ? -3.238 14.959 39.649 1.00 44.94 102 VAL A O 1
ATOM 769 N N . ILE A 1 103 ? -4.521 13.122 39.500 1.00 59.84 103 ILE A N 1
ATOM 770 C CA . ILE A 1 103 ? -3.903 12.627 38.275 1.00 59.84 103 ILE A CA 1
ATOM 771 C C . ILE A 1 103 ? -4.744 13.193 37.133 1.00 59.84 103 ILE A C 1
ATOM 773 O O . ILE A 1 103 ? -5.867 12.749 36.905 1.00 59.84 103 ILE A O 1
ATOM 777 N N . VAL A 1 104 ? -4.221 14.222 36.468 1.00 38.16 104 VAL A N 1
ATOM 778 C CA . VAL A 1 104 ? -4.738 14.676 35.173 1.00 38.16 104 VAL A CA 1
ATOM 779 C C . VAL A 1 104 ? -3.979 13.907 34.095 1.00 38.16 104 VAL A C 1
ATOM 781 O O . VAL A 1 104 ? -2.748 13.878 34.124 1.00 38.16 104 VAL A O 1
ATOM 784 N N . LEU A 1 105 ? -4.727 13.261 33.199 1.00 50.22 105 LEU A N 1
ATOM 785 C CA . LEU A 1 105 ? -4.226 12.629 31.976 1.00 50.22 105 LEU A C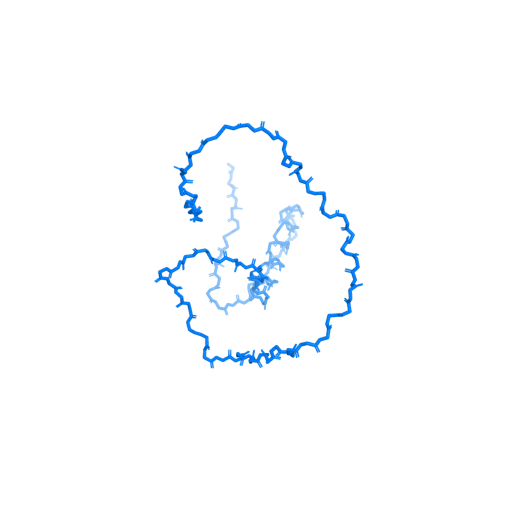A 1
ATOM 786 C C . LEU A 1 105 ? -4.244 13.614 30.807 1.00 50.22 105 LEU A C 1
ATOM 788 O O . LEU A 1 105 ? -5.155 14.473 30.786 1.00 50.22 105 LEU A O 1
#

Radius of gyration: 31.09 Å; chains: 1; bounding box: 41×42×86 Å

Organism: Tanacetum cinerariifolium (NCBI:txid118510)

Secondary structure (DSSP, 8-state):
--------PPPSSS-PPP---TTS-HHHHHHHHHHHHHHHHHHHSPPP---------TT-PPP--SS-PPPPP--------------------------------